Protein AF-A0A2E4EBT5-F1 (afdb_monomer_lite)

Foldseek 3Di:
DDQPQDWDFLLQLVVLCCVPPVVVCVVPVVQQQPFDAPVRLVVNLVSLLVSLSLDDAPDQPAGFDRRHGSNQLNVLVCCLSCVVPNPVNRRDTDGSVRSVVSSNVSSVSSSVRRRD

Radius of gyration: 13.99 Å; chains: 1; bounding box: 35×23×38 Å

Secondary structure (DSSP, 8-state):
-----S-EEHHHHHHHHIIIIIHHHHSSGGGGGSB--HHHHHHHHHHHHHHHTSSPPPPP-S---TT-BHHHHHHHHHHHHHHHS-GGGTTPEEPHHHHHHHHHHHHHHHHHHHT-

Structure (mmCIF, N/CA/C/O backbone):
data_AF-A0A2E4EBT5-F1
#
_entry.id   AF-A0A2E4EBT5-F1
#
loop_
_atom_site.group_PDB
_atom_site.id
_atom_site.type_symbol
_atom_site.label_atom_id
_atom_site.label_alt_id
_atom_site.label_comp_id
_atom_site.label_asym_id
_atom_site.label_entity_id
_atom_site.label_seq_id
_atom_site.pdbx_PDB_ins_code
_atom_site.Cartn_x
_atom_site.Cartn_y
_atom_site.Cartn_z
_atom_site.occupancy
_atom_site.B_iso_or_equiv
_atom_site.auth_seq_id
_atom_site.auth_comp_id
_atom_site.auth_asym_id
_atom_site.auth_atom_id
_atom_site.pdbx_PDB_model_num
ATOM 1 N N . MET A 1 1 ? -2.148 -10.419 18.243 1.00 42.38 1 MET A N 1
ATOM 2 C CA . MET A 1 1 ? -0.742 -10.058 17.948 1.00 42.38 1 MET A CA 1
ATOM 3 C C . MET A 1 1 ? -0.341 -8.890 18.839 1.00 42.38 1 MET A C 1
ATOM 5 O O . MET A 1 1 ? -1.164 -8.007 19.042 1.00 42.38 1 MET A O 1
ATOM 9 N N . LYS A 1 2 ? 0.851 -8.913 19.450 1.00 44.47 2 LYS A N 1
ATOM 10 C CA . LYS A 1 2 ? 1.330 -7.804 20.293 1.00 44.47 2 LYS A CA 1
ATOM 11 C C . LYS A 1 2 ? 1.650 -6.611 19.388 1.00 44.47 2 LYS A C 1
ATOM 13 O O . LYS A 1 2 ? 2.507 -6.740 18.527 1.00 44.47 2 LYS A O 1
ATOM 18 N N . GLN A 1 3 ? 0.961 -5.488 19.585 1.00 51.72 3 GLN A N 1
ATOM 19 C CA . GLN A 1 3 ? 1.318 -4.208 18.975 1.00 51.72 3 GLN A CA 1
ATOM 20 C C . GLN A 1 3 ? 2.711 -3.813 19.477 1.00 51.72 3 GLN A C 1
ATOM 22 O O . GLN A 1 3 ? 2.912 -3.606 20.677 1.00 51.72 3 GLN A O 1
ATOM 27 N N . THR A 1 4 ? 3.696 -3.758 18.589 1.00 57.16 4 THR A N 1
ATOM 28 C CA . THR A 1 4 ? 5.040 -3.280 18.912 1.00 57.16 4 THR A CA 1
ATOM 29 C C . THR A 1 4 ? 4.993 -1.755 19.002 1.00 57.16 4 THR A C 1
ATOM 31 O O . THR A 1 4 ? 5.150 -1.048 18.009 1.00 57.16 4 THR A O 1
ATOM 34 N N . GLN A 1 5 ? 4.787 -1.235 20.218 1.00 62.72 5 GLN A N 1
ATOM 35 C CA . GLN A 1 5 ? 4.864 0.198 20.565 1.00 62.72 5 GLN A CA 1
ATOM 36 C C . GLN A 1 5 ? 6.287 0.797 20.435 1.00 62.72 5 GLN A C 1
ATOM 38 O O . GLN A 1 5 ? 6.565 1.865 20.970 1.00 62.72 5 GLN A O 1
ATOM 43 N N . GLY A 1 6 ? 7.215 0.107 19.770 1.00 77.69 6 GLY A N 1
ATOM 44 C CA . GLY A 1 6 ? 8.605 0.530 19.620 1.00 77.69 6 GLY A CA 1
ATOM 45 C C . GLY A 1 6 ? 8.861 1.285 18.320 1.00 77.69 6 GLY A C 1
ATOM 46 O O . GLY A 1 6 ? 8.098 1.178 17.358 1.00 77.69 6 GLY A O 1
ATOM 47 N N . ASN A 1 7 ? 9.970 2.016 18.284 1.00 84.69 7 ASN A N 1
ATOM 48 C CA . ASN A 1 7 ? 10.523 2.513 17.031 1.00 84.69 7 ASN A CA 1
ATOM 49 C C . ASN A 1 7 ? 11.081 1.326 16.238 1.00 84.69 7 ASN A C 1
ATOM 51 O O . ASN A 1 7 ? 11.680 0.423 16.827 1.00 84.69 7 ASN A O 1
ATOM 55 N N . ILE A 1 8 ? 10.914 1.336 14.919 1.00 85.44 8 ILE A N 1
ATOM 56 C CA . ILE A 1 8 ? 11.580 0.376 14.028 1.00 85.44 8 ILE A CA 1
ATOM 57 C C . ILE A 1 8 ? 12.312 1.134 12.933 1.00 85.44 8 ILE A C 1
ATOM 59 O O . ILE A 1 8 ? 11.949 2.262 12.590 1.00 85.44 8 ILE A O 1
ATOM 63 N N . TYR A 1 9 ? 13.350 0.514 12.389 1.00 86.06 9 TYR A N 1
ATOM 64 C CA . TYR A 1 9 ? 14.028 1.063 11.231 1.00 86.06 9 TYR A CA 1
AT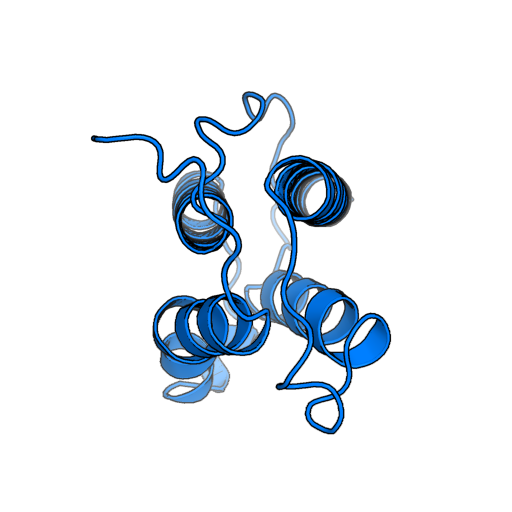OM 65 C C . TYR A 1 9 ? 13.093 1.020 10.031 1.00 86.06 9 TYR A C 1
ATOM 67 O O . TYR A 1 9 ? 12.452 0.005 9.757 1.00 86.06 9 TYR A O 1
ATOM 75 N N . LEU A 1 10 ? 13.063 2.112 9.279 1.00 82.19 10 LEU A N 1
ATOM 76 C CA . LEU A 1 10 ? 12.434 2.151 7.971 1.00 82.19 10 LEU A CA 1
ATOM 77 C C . LEU A 1 10 ? 12.958 1.013 7.080 1.00 82.19 10 LEU A C 1
ATOM 79 O O . LEU A 1 10 ? 12.169 0.407 6.362 1.00 82.19 10 LEU A O 1
ATOM 83 N N . ALA A 1 11 ? 14.254 0.690 7.158 1.00 81.56 11 ALA A N 1
ATOM 84 C CA . ALA A 1 11 ? 14.836 -0.429 6.420 1.00 81.56 11 ALA A CA 1
ATOM 85 C C . ALA A 1 11 ? 14.089 -1.745 6.675 1.00 81.56 11 ALA A C 1
ATOM 87 O O . ALA A 1 11 ? 13.854 -2.490 5.738 1.00 81.56 11 ALA A O 1
ATOM 88 N N . THR A 1 12 ? 13.619 -1.993 7.901 1.00 84.88 12 THR A N 1
ATOM 89 C CA . THR A 1 12 ? 12.822 -3.186 8.223 1.00 84.88 12 THR A CA 1
ATOM 90 C C . THR A 1 12 ? 11.482 -3.199 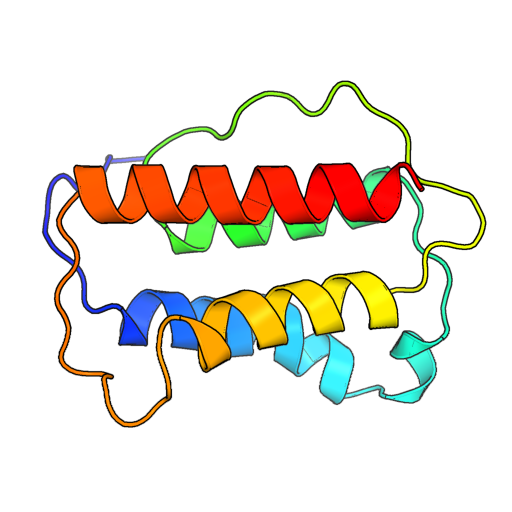7.486 1.00 84.88 12 THR A C 1
ATOM 92 O O . THR A 1 12 ? 11.045 -4.249 7.023 1.00 84.88 12 THR A O 1
ATOM 95 N N . ILE A 1 13 ? 10.838 -2.037 7.350 1.00 83.62 13 ILE A N 1
ATOM 96 C CA . ILE A 1 13 ? 9.592 -1.893 6.586 1.00 83.62 13 ILE A CA 1
ATOM 97 C C . ILE A 1 13 ? 9.878 -2.158 5.101 1.00 83.62 13 ILE A C 1
ATOM 99 O O . ILE A 1 13 ? 9.211 -2.979 4.479 1.00 83.62 13 ILE A O 1
ATOM 103 N N . VAL A 1 14 ? 10.916 -1.522 4.551 1.00 81.31 14 VAL A N 1
ATOM 104 C CA . VAL A 1 14 ? 11.320 -1.652 3.140 1.00 81.31 14 VAL A CA 1
ATOM 105 C C . VAL A 1 14 ? 11.738 -3.085 2.794 1.00 81.31 14 VAL A C 1
ATOM 107 O O . VAL A 1 14 ? 11.304 -3.613 1.775 1.00 81.31 14 VAL A O 1
ATOM 110 N N . GLU A 1 15 ? 12.528 -3.747 3.638 1.00 82.75 15 GLU A N 1
ATOM 111 C CA . GLU A 1 15 ? 12.919 -5.152 3.468 1.00 82.75 15 GLU A CA 1
ATOM 112 C C . GLU A 1 15 ? 11.698 -6.072 3.447 1.00 82.75 15 GLU A C 1
ATOM 114 O O . GLU A 1 15 ? 11.621 -6.968 2.607 1.00 82.75 15 GLU A O 1
ATOM 119 N N . HIS A 1 16 ? 10.718 -5.828 4.323 1.00 82.69 16 HIS A N 1
ATOM 120 C CA . HIS A 1 16 ? 9.478 -6.598 4.336 1.00 82.69 16 HIS A CA 1
ATOM 121 C C . HIS A 1 16 ? 8.691 -6.427 3.031 1.00 82.69 16 HIS A C 1
ATOM 123 O O . HIS A 1 16 ? 8.224 -7.420 2.472 1.00 82.69 16 HIS A O 1
ATOM 129 N N . PHE A 1 17 ? 8.595 -5.196 2.520 1.00 79.94 17 PHE A N 1
ATOM 130 C CA . PHE A 1 17 ? 7.967 -4.906 1.230 1.00 79.94 17 PHE A CA 1
ATOM 131 C C . PHE A 1 17 ? 8.672 -5.589 0.068 1.00 79.94 17 PHE A C 1
ATOM 133 O O . PHE A 1 17 ? 8.023 -6.221 -0.765 1.00 79.94 17 PHE A O 1
ATOM 140 N N . ILE A 1 18 ? 9.999 -5.483 0.014 1.00 79.25 18 ILE A N 1
ATOM 141 C CA . ILE A 1 18 ? 10.779 -6.107 -1.050 1.00 79.25 18 ILE A CA 1
ATOM 142 C C . ILE A 1 18 ? 10.592 -7.620 -0.998 1.00 79.25 18 ILE A C 1
ATOM 144 O O . ILE A 1 18 ? 10.255 -8.210 -2.013 1.00 79.25 18 ILE A O 1
ATOM 148 N N . ALA A 1 19 ? 10.749 -8.250 0.165 1.00 80.44 19 ALA A N 1
ATOM 149 C CA . ALA A 1 19 ? 10.714 -9.704 0.267 1.00 80.44 19 ALA A CA 1
ATOM 150 C C . ALA A 1 19 ? 9.324 -10.310 0.017 1.00 80.44 19 ALA A C 1
ATOM 152 O O . ALA A 1 19 ? 9.234 -11.371 -0.595 1.00 80.44 19 ALA A O 1
ATOM 153 N N . ASN A 1 20 ? 8.253 -9.667 0.494 1.00 78.38 20 ASN A N 1
ATOM 154 C CA . ASN A 1 20 ? 6.917 -10.276 0.507 1.00 78.38 20 ASN A CA 1
ATOM 155 C C . ASN A 1 20 ? 5.975 -9.720 -0.562 1.00 78.38 20 ASN A C 1
ATOM 157 O O . ASN A 1 20 ? 4.997 -10.382 -0.894 1.00 78.38 20 ASN A O 1
ATOM 161 N N . VAL A 1 21 ? 6.255 -8.530 -1.100 1.00 73.88 21 VAL A N 1
ATOM 162 C CA . VAL A 1 21 ? 5.385 -7.885 -2.091 1.00 73.88 21 VAL A CA 1
ATOM 163 C C . VAL A 1 21 ? 6.091 -7.766 -3.435 1.00 73.88 21 VAL A C 1
ATOM 165 O O . VAL A 1 21 ? 5.602 -8.307 -4.418 1.00 73.88 21 VAL A O 1
ATOM 168 N N . LEU A 1 22 ? 7.265 -7.128 -3.494 1.00 77.00 22 LEU A N 1
ATOM 169 C CA . LEU A 1 22 ? 7.915 -6.832 -4.778 1.00 77.00 22 LEU A CA 1
ATOM 170 C C . LEU A 1 22 ? 8.670 -8.025 -5.376 1.00 77.00 22 LEU A C 1
ATOM 172 O O . LEU A 1 22 ? 8.535 -8.284 -6.565 1.00 77.00 22 LEU A O 1
ATOM 176 N N . ALA A 1 23 ? 9.453 -8.764 -4.588 1.00 80.06 23 ALA A N 1
ATOM 177 C CA . ALA A 1 23 ? 10.264 -9.877 -5.086 1.00 80.06 23 ALA A CA 1
ATOM 178 C C . ALA A 1 23 ? 9.420 -10.977 -5.757 1.00 80.06 23 ALA A C 1
ATOM 180 O O . ALA A 1 23 ? 9.772 -11.361 -6.870 1.00 80.06 23 ALA A O 1
ATOM 181 N N . PRO A 1 24 ? 8.266 -11.406 -5.199 1.00 75.44 24 PRO A N 1
ATOM 182 C CA . PRO A 1 24 ? 7.383 -12.346 -5.891 1.00 75.44 24 PRO A CA 1
ATOM 183 C C . PRO A 1 24 ? 6.887 -11.837 -7.254 1.00 75.44 24 PRO A C 1
ATOM 185 O O . PRO A 1 24 ? 6.713 -12.626 -8.177 1.00 75.44 24 PRO A O 1
ATOM 188 N N . MET A 1 25 ? 6.684 -10.522 -7.395 1.00 71.75 25 MET A N 1
ATOM 189 C CA . MET A 1 25 ? 6.278 -9.895 -8.659 1.00 71.75 25 MET A CA 1
ATOM 190 C C . MET A 1 25 ? 7.457 -9.768 -9.640 1.00 71.75 25 MET A C 1
ATOM 192 O O . MET A 1 25 ? 7.278 -9.871 -10.848 1.00 71.75 25 MET A O 1
ATOM 196 N N . MET A 1 26 ? 8.679 -9.581 -9.132 1.00 70.94 26 MET A N 1
ATOM 197 C CA . MET A 1 26 ? 9.902 -9.503 -9.938 1.00 70.94 26 MET A CA 1
ATOM 198 C C . MET A 1 26 ? 10.407 -10.869 -10.418 1.00 70.94 26 MET A C 1
ATOM 200 O O . MET A 1 26 ? 11.055 -10.933 -11.461 1.00 70.94 26 MET A O 1
ATOM 204 N N . ASP A 1 27 ? 10.117 -11.950 -9.690 1.00 80.06 27 ASP A N 1
ATOM 205 C CA . ASP A 1 27 ? 10.484 -13.318 -10.084 1.00 80.06 27 ASP A CA 1
ATOM 206 C C . ASP A 1 27 ? 9.740 -13.775 -11.349 1.00 80.06 27 ASP A C 1
ATOM 208 O O . ASP A 1 27 ? 10.240 -14.609 -12.108 1.00 80.06 27 ASP A O 1
ATOM 212 N N . ASN A 1 28 ? 8.573 -13.184 -11.622 1.00 79.19 28 ASN A N 1
ATOM 213 C CA . ASN A 1 28 ? 7.855 -13.339 -12.879 1.00 79.19 28 ASN A CA 1
ATOM 214 C C . ASN A 1 28 ? 7.450 -11.966 -13.442 1.00 79.19 28 ASN A C 1
ATOM 216 O O . ASN A 1 28 ? 6.298 -11.568 -13.294 1.00 79.19 28 ASN A O 1
ATOM 220 N N . PRO A 1 29 ? 8.352 -11.255 -14.147 1.00 76.06 29 PRO A N 1
ATOM 221 C CA . PRO A 1 29 ? 8.063 -9.922 -14.680 1.00 76.06 29 PRO A CA 1
ATOM 222 C C . PRO A 1 29 ? 6.883 -9.882 -15.654 1.00 76.06 29 PRO A C 1
ATOM 224 O O . PRO A 1 29 ? 6.299 -8.825 -15.855 1.00 76.06 29 PRO A O 1
ATOM 227 N N . ILE A 1 30 ? 6.538 -11.016 -16.276 1.00 80.88 30 ILE A N 1
ATOM 228 C CA . ILE A 1 30 ? 5.365 -11.117 -17.151 1.00 80.88 30 ILE A CA 1
ATOM 229 C C . ILE A 1 30 ? 4.078 -11.012 -16.328 1.00 80.88 30 ILE A C 1
ATOM 231 O O . ILE A 1 30 ? 3.130 -10.404 -16.796 1.00 80.88 30 ILE A O 1
ATOM 235 N N . ALA A 1 31 ? 4.059 -11.496 -15.084 1.00 80.75 31 ALA A N 1
ATOM 236 C CA . ALA A 1 31 ? 2.893 -11.360 -14.211 1.00 80.75 31 ALA A CA 1
ATOM 237 C C . ALA A 1 31 ? 2.596 -9.906 -13.808 1.00 80.75 31 ALA A C 1
ATOM 239 O O . ALA A 1 31 ? 1.579 -9.644 -13.179 1.00 80.75 31 ALA A O 1
ATOM 240 N N . LEU A 1 32 ? 3.467 -8.947 -14.151 1.00 84.25 32 LEU A N 1
ATOM 241 C CA . LEU A 1 32 ? 3.184 -7.527 -13.950 1.00 84.25 32 LEU A CA 1
ATOM 242 C C . LEU A 1 32 ? 2.109 -6.997 -14.903 1.00 84.25 32 LEU A C 1
ATOM 244 O O . LEU A 1 32 ? 1.495 -6.001 -14.556 1.00 84.25 32 LEU A O 1
ATOM 248 N N . VAL A 1 33 ? 1.881 -7.639 -16.056 1.00 86.12 33 VAL A N 1
ATOM 249 C CA . VAL A 1 33 ? 0.787 -7.262 -16.974 1.00 86.12 33 VAL A CA 1
ATOM 250 C C . VAL A 1 33 ? -0.506 -8.031 -16.695 1.00 86.12 33 VAL A C 1
ATOM 252 O O . VAL A 1 33 ? -1.480 -7.871 -17.422 1.00 86.12 33 VAL A O 1
ATOM 255 N N . ASP A 1 34 ? -0.510 -8.910 -15.688 1.00 89.25 34 ASP A N 1
ATOM 256 C CA . ASP A 1 34 ? -1.724 -9.618 -15.299 1.00 89.25 34 ASP A CA 1
ATOM 257 C C . ASP A 1 34 ? -2.636 -8.651 -14.529 1.00 89.25 34 ASP A C 1
ATOM 259 O O . ASP A 1 34 ? -2.203 -7.986 -13.578 1.00 89.25 34 ASP A O 1
ATOM 263 N N . GLU A 1 35 ? -3.901 -8.597 -14.943 1.00 92.38 35 GLU A N 1
ATOM 264 C CA . GLU A 1 35 ? -4.972 -7.909 -14.225 1.00 92.38 35 GLU A CA 1
ATOM 265 C C . GLU A 1 35 ? -5.155 -8.542 -12.837 1.00 92.38 35 GLU A C 1
ATOM 267 O O . GLU A 1 35 ? -5.060 -9.766 -12.671 1.00 92.38 35 GLU A O 1
ATOM 272 N N . ILE A 1 36 ? -5.419 -7.715 -11.828 1.00 91.06 36 ILE A N 1
ATOM 273 C CA . ILE A 1 36 ? -5.725 -8.176 -10.473 1.00 91.06 36 ILE A CA 1
ATOM 274 C C . ILE A 1 36 ? -7.195 -7.953 -10.142 1.00 91.06 36 ILE A C 1
ATOM 276 O O . ILE A 1 36 ? -7.792 -6.942 -10.496 1.00 91.06 36 ILE A O 1
ATOM 280 N N . ASP A 1 37 ? -7.766 -8.896 -9.401 1.00 92.56 37 ASP A N 1
ATOM 281 C CA . ASP A 1 37 ? -9.095 -8.755 -8.825 1.00 92.56 37 ASP A CA 1
ATOM 282 C C . ASP A 1 37 ? -9.042 -8.162 -7.405 1.00 92.56 37 ASP A C 1
ATOM 284 O O . ASP A 1 37 ? -7.980 -7.931 -6.814 1.00 92.56 37 ASP A O 1
ATOM 288 N N . GLU A 1 38 ? -10.224 -7.908 -6.843 1.00 94.38 38 GLU A N 1
ATOM 289 C CA . GLU A 1 38 ? -10.377 -7.387 -5.484 1.00 94.38 38 GLU A CA 1
ATOM 290 C C . GLU A 1 38 ? -9.734 -8.300 -4.432 1.00 94.38 38 GLU A C 1
ATOM 292 O O . GLU A 1 38 ? -9.092 -7.807 -3.504 1.00 94.38 38 GLU A O 1
ATOM 297 N N . GLU A 1 39 ? -9.855 -9.623 -4.577 1.00 93.62 39 GLU A N 1
ATOM 298 C CA . GLU A 1 3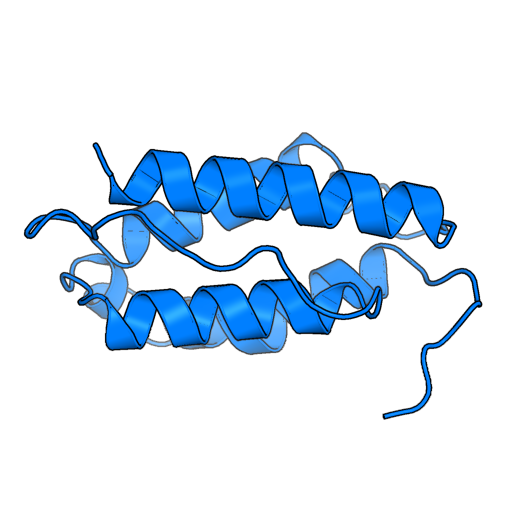9 ? -9.270 -10.579 -3.633 1.00 93.62 39 GLU A CA 1
ATOM 299 C C . GLU A 1 39 ? -7.749 -10.416 -3.591 1.00 93.62 39 GLU A C 1
ATOM 301 O O . GLU A 1 39 ? -7.165 -10.216 -2.518 1.00 93.62 39 GLU A O 1
ATOM 306 N N . ARG A 1 40 ? -7.111 -10.391 -4.764 1.00 89.75 40 ARG A N 1
ATOM 307 C CA . ARG A 1 40 ? -5.668 -10.209 -4.872 1.00 89.75 40 ARG A CA 1
ATOM 308 C C . ARG A 1 40 ? -5.221 -8.838 -4.376 1.00 89.75 40 ARG A C 1
ATOM 310 O O . ARG A 1 40 ? -4.193 -8.739 -3.697 1.00 89.75 40 ARG A O 1
ATOM 317 N N . TYR A 1 41 ? -5.989 -7.789 -4.659 1.00 92.75 41 TYR A N 1
ATOM 318 C CA . TYR A 1 41 ? -5.710 -6.453 -4.142 1.00 92.75 41 TYR A CA 1
ATOM 319 C C . TYR A 1 41 ? -5.742 -6.413 -2.606 1.00 92.75 41 TYR A C 1
ATOM 321 O O . TYR A 1 41 ? -4.817 -5.893 -1.971 1.00 92.75 41 TYR A O 1
ATOM 329 N N . LEU A 1 42 ? -6.759 -7.014 -1.983 1.00 93.19 42 LEU A N 1
ATOM 330 C CA . LEU A 1 42 ? -6.907 -7.060 -0.526 1.00 93.19 42 LEU A CA 1
ATOM 331 C C . LEU A 1 42 ? -5.780 -7.848 0.158 1.00 93.19 42 LEU A C 1
ATOM 333 O O . LEU A 1 42 ? -5.317 -7.451 1.236 1.00 93.19 42 LEU A O 1
ATOM 337 N N . GLU A 1 43 ? -5.288 -8.922 -0.464 1.00 90.38 43 GLU A N 1
ATOM 338 C CA . GLU A 1 43 ? -4.090 -9.630 0.004 1.00 90.38 43 GLU A CA 1
ATOM 339 C C . GLU A 1 43 ? -2.870 -8.702 0.021 1.00 90.38 43 GLU A C 1
ATOM 341 O O . GLU A 1 43 ? -2.177 -8.592 1.038 1.00 90.38 43 GLU A O 1
ATOM 346 N N . MET A 1 44 ? -2.627 -7.986 -1.081 1.00 87.69 44 MET A N 1
ATOM 347 C CA . MET A 1 44 ? -1.512 -7.040 -1.189 1.00 87.69 44 MET A CA 1
ATOM 348 C C . MET A 1 44 ? -1.625 -5.914 -0.163 1.00 87.69 44 MET A C 1
ATOM 350 O O . MET A 1 44 ? -0.659 -5.614 0.541 1.00 87.69 44 MET A O 1
ATOM 354 N N . ARG A 1 45 ? -2.821 -5.347 -0.005 1.00 91.12 45 ARG A N 1
ATOM 355 C CA . ARG A 1 45 ? -3.133 -4.312 0.986 1.00 91.12 45 ARG A CA 1
ATOM 356 C C . ARG A 1 45 ? -2.899 -4.787 2.424 1.00 91.12 45 ARG A C 1
ATOM 358 O O . ARG A 1 45 ? -2.439 -4.015 3.267 1.00 91.12 45 ARG A O 1
ATOM 365 N N . THR A 1 46 ? -3.156 -6.063 2.708 1.00 91.44 46 THR A N 1
ATOM 366 C CA . THR A 1 46 ? -2.880 -6.674 4.019 1.00 91.44 46 THR A CA 1
ATOM 367 C C . THR A 1 46 ? -1.379 -6.826 4.259 1.00 91.44 46 THR A C 1
ATOM 369 O O . THR A 1 46 ? -0.885 -6.425 5.312 1.00 91.44 46 THR A O 1
ATOM 372 N N . MET A 1 47 ? -0.628 -7.308 3.263 1.00 88.00 47 MET A N 1
ATOM 373 C CA . MET A 1 47 ? 0.838 -7.396 3.343 1.00 88.00 47 MET A CA 1
ATOM 374 C C . MET A 1 47 ? 1.480 -6.018 3.554 1.00 88.00 47 MET A C 1
ATOM 376 O O . MET A 1 47 ? 2.393 -5.869 4.369 1.00 88.00 47 MET A O 1
ATOM 380 N N . VAL A 1 48 ? 0.952 -4.991 2.876 1.00 88.25 48 VAL A N 1
ATOM 381 C CA . VAL A 1 48 ? 1.338 -3.589 3.078 1.00 88.25 48 VAL A CA 1
ATOM 382 C C . VAL A 1 48 ? 1.120 -3.179 4.527 1.00 88.25 48 VAL A C 1
ATOM 384 O O . VAL A 1 48 ? 2.035 -2.659 5.158 1.00 88.25 48 VAL A O 1
ATOM 387 N N . ASN A 1 49 ? -0.070 -3.424 5.074 1.00 91.50 49 ASN A N 1
ATOM 388 C CA . ASN A 1 49 ? -0.403 -3.070 6.449 1.00 91.50 49 ASN A CA 1
ATOM 389 C C . ASN A 1 49 ? 0.537 -3.722 7.477 1.00 91.50 49 ASN A C 1
ATOM 391 O O . ASN A 1 49 ? 1.026 -3.059 8.400 1.00 91.50 49 ASN A O 1
ATOM 395 N N . ASP A 1 50 ? 0.792 -5.016 7.313 1.00 89.62 50 ASP A N 1
ATOM 396 C CA . ASP A 1 50 ? 1.555 -5.811 8.271 1.00 89.62 50 ASP A CA 1
ATOM 397 C C . ASP A 1 50 ? 3.022 -5.374 8.354 1.00 89.62 50 ASP A C 1
ATOM 399 O O . ASP A 1 50 ? 3.600 -5.371 9.449 1.00 89.62 50 ASP A O 1
ATOM 403 N N . ALA A 1 51 ? 3.590 -4.886 7.245 1.00 86.50 51 ALA A N 1
ATOM 404 C CA . ALA A 1 51 ? 4.940 -4.324 7.195 1.00 86.50 51 ALA A CA 1
ATOM 405 C C . ALA A 1 51 ? 5.143 -3.179 8.202 1.00 86.50 51 ALA A C 1
ATOM 407 O O . ALA A 1 51 ? 6.219 -3.035 8.789 1.00 86.50 51 ALA A O 1
ATOM 408 N N . PHE A 1 52 ? 4.105 -2.372 8.440 1.00 89.50 52 PHE A N 1
ATOM 409 C CA . PHE A 1 52 ? 4.198 -1.214 9.324 1.00 89.50 52 PHE A CA 1
ATOM 410 C C . PHE A 1 52 ? 4.037 -1.554 10.798 1.00 89.50 52 PHE A C 1
ATOM 412 O O . PHE A 1 52 ? 4.488 -0.765 11.619 1.00 89.50 52 PHE A O 1
ATOM 419 N N . GLN A 1 53 ? 3.432 -2.686 11.170 1.00 89.31 53 GLN A N 1
ATOM 420 C CA . GLN A 1 53 ? 3.212 -3.087 12.571 1.00 89.31 53 GLN A CA 1
ATOM 421 C C . GLN A 1 53 ? 2.526 -2.003 13.443 1.00 89.31 53 GLN A C 1
ATOM 423 O O . GLN A 1 53 ? 2.928 -1.772 14.589 1.00 89.31 53 GLN A O 1
ATOM 428 N N . VAL A 1 54 ? 1.504 -1.323 12.906 1.00 90.94 54 VAL A N 1
ATOM 429 C CA . VAL A 1 54 ? 0.765 -0.209 13.559 1.00 90.94 54 VAL A CA 1
ATOM 430 C C . VAL A 1 54 ? -0.731 -0.486 13.752 1.00 90.94 54 VAL A C 1
ATOM 432 O O . VAL A 1 54 ? -1.548 0.422 13.862 1.00 90.94 54 VAL A O 1
ATOM 435 N N . GLY A 1 55 ? -1.102 -1.764 13.840 1.00 88.69 55 GLY A N 1
ATOM 436 C CA . GLY A 1 55 ? -2.492 -2.181 14.022 1.00 88.69 55 GLY A CA 1
ATOM 437 C C . GLY A 1 55 ? -3.258 -2.318 12.700 1.00 88.69 55 GLY A C 1
ATOM 438 O O . GLY A 1 55 ? -2.636 -2.461 11.649 1.00 88.69 55 GLY A O 1
ATOM 439 N N . PRO A 1 56 ? -4.601 -2.363 12.746 1.00 91.25 56 PRO A N 1
ATOM 440 C CA . PRO A 1 56 ? -5.420 -2.592 11.559 1.00 91.25 56 PRO A CA 1
ATOM 441 C C . PRO A 1 56 ? -5.416 -1.379 10.621 1.00 91.25 56 PRO A C 1
ATOM 443 O O . PRO A 1 56 ? -5.322 -0.232 11.071 1.00 91.25 56 PRO A O 1
ATOM 446 N N . ALA A 1 57 ? -5.504 -1.640 9.318 1.00 91.69 57 ALA A N 1
ATOM 447 C CA . ALA A 1 57 ? -5.767 -0.628 8.298 1.00 91.69 57 ALA A CA 1
ATOM 448 C C . ALA A 1 57 ? -7.252 -0.234 8.280 1.00 91.69 57 ALA A C 1
ATOM 450 O O . ALA A 1 57 ? -8.088 -1.031 8.719 1.00 91.69 57 ALA A O 1
ATOM 451 N N . PRO A 1 58 ? -7.598 0.959 7.759 1.00 91.19 58 PRO A N 1
ATOM 452 C CA . PRO A 1 58 ? -8.977 1.278 7.396 1.00 91.19 58 PRO A CA 1
ATOM 453 C C . PRO A 1 58 ? -9.569 0.196 6.485 1.00 91.19 58 PRO A C 1
ATOM 455 O O . PRO A 1 58 ? -8.846 -0.390 5.680 1.00 91.19 58 PRO A O 1
ATOM 458 N N . GLU A 1 59 ? -10.865 -0.074 6.598 1.00 93.06 59 GLU A N 1
ATOM 459 C CA . GLU A 1 59 ? -11.562 -0.997 5.696 1.00 93.06 59 GLU A CA 1
ATOM 460 C C . GLU A 1 59 ? -11.532 -0.464 4.257 1.00 93.06 59 GLU A C 1
ATOM 462 O O . GLU A 1 59 ? -11.677 0.741 4.039 1.00 93.06 59 GLU A O 1
ATOM 467 N N . PHE A 1 60 ? -11.307 -1.348 3.283 1.00 95.19 60 PHE A N 1
ATOM 468 C CA . PHE A 1 60 ? -11.438 -0.992 1.873 1.00 95.19 60 PHE A CA 1
ATOM 469 C C . PHE A 1 60 ? -12.924 -0.989 1.511 1.00 95.19 60 PHE A C 1
ATOM 471 O O . PHE A 1 60 ? -13.616 -1.975 1.742 1.00 95.19 60 PHE A O 1
ATOM 478 N N . THR A 1 61 ? -13.416 0.135 0.993 1.00 92.75 61 THR A N 1
ATOM 479 C CA . THR A 1 61 ? -14.836 0.322 0.627 1.00 92.75 61 THR A CA 1
ATOM 480 C C . THR A 1 61 ? -15.019 0.731 -0.836 1.00 92.75 61 THR A C 1
ATOM 482 O O . THR A 1 61 ? -16.128 1.079 -1.242 1.00 92.75 61 THR A O 1
ATOM 485 N N . GLY A 1 62 ? -13.924 0.713 -1.598 1.00 91.94 62 GLY A N 1
ATOM 486 C CA . GLY A 1 62 ? -13.880 1.034 -3.016 1.00 91.94 62 GLY A CA 1
ATOM 487 C C . GLY A 1 62 ? -14.152 -0.176 -3.901 1.00 91.94 62 GLY A C 1
ATOM 488 O O . GLY A 1 62 ? -14.752 -1.162 -3.476 1.00 91.94 62 GLY A O 1
ATOM 489 N N . PHE A 1 63 ? -13.692 -0.086 -5.144 1.00 93.75 63 PHE A N 1
ATOM 490 C CA . PHE A 1 63 ? -13.705 -1.171 -6.119 1.00 93.75 63 PHE A CA 1
ATOM 491 C C . PHE A 1 63 ? -12.343 -1.235 -6.817 1.00 93.75 63 PHE A C 1
ATOM 493 O O . PHE A 1 63 ? -11.607 -0.252 -6.824 1.00 93.75 63 PHE A O 1
ATOM 500 N N . VAL A 1 64 ? -12.016 -2.390 -7.392 1.00 95.19 64 VAL A N 1
ATOM 501 C CA . VAL A 1 64 ? -10.833 -2.560 -8.245 1.00 95.19 64 VAL A CA 1
ATOM 502 C C . VAL A 1 64 ? -11.289 -2.511 -9.700 1.00 95.19 64 VAL A C 1
ATOM 504 O O . VAL A 1 64 ? -12.180 -3.270 -10.086 1.00 95.19 64 VAL A O 1
ATOM 507 N N . ALA A 1 65 ? -10.737 -1.585 -10.481 1.00 94.12 65 ALA A N 1
ATOM 508 C CA . ALA A 1 65 ? -11.006 -1.452 -11.905 1.00 94.12 65 ALA A CA 1
ATOM 509 C C . ALA A 1 65 ? -10.528 -2.703 -12.654 1.00 94.12 65 ALA A C 1
ATOM 511 O O . ALA A 1 65 ? -9.480 -3.260 -12.328 1.00 94.12 65 ALA A O 1
ATOM 512 N N . GLU A 1 66 ? -11.304 -3.144 -13.648 1.00 89.69 66 GLU A N 1
ATOM 513 C CA . GLU A 1 66 ? -11.076 -4.412 -14.363 1.00 89.69 66 GLU A CA 1
ATOM 514 C C . GLU A 1 66 ? -9.718 -4.464 -15.085 1.00 89.69 66 GLU A C 1
ATOM 516 O O . GLU A 1 66 ? -9.180 -5.545 -15.279 1.00 89.69 66 GLU A O 1
ATOM 521 N N . ASP A 1 67 ? -9.156 -3.311 -15.447 1.00 91.56 67 ASP A N 1
ATOM 522 C CA . ASP A 1 67 ? -7.866 -3.161 -16.123 1.00 91.56 67 ASP A CA 1
ATOM 523 C C . ASP A 1 67 ? -6.707 -2.835 -15.167 1.00 91.56 67 ASP A C 1
ATOM 525 O O . ASP A 1 67 ? -5.619 -2.484 -15.621 1.00 91.56 67 ASP A O 1
ATOM 529 N N . THR A 1 68 ? -6.912 -2.956 -13.849 1.00 92.44 68 THR A N 1
ATOM 530 C CA . THR A 1 68 ? -5.839 -2.746 -12.868 1.00 92.44 68 THR A CA 1
ATOM 531 C C . THR A 1 68 ? -4.790 -3.842 -13.014 1.00 92.44 68 THR A C 1
ATOM 533 O O . THR A 1 68 ? -5.035 -4.995 -12.651 1.00 92.44 68 THR A O 1
ATOM 536 N N . GLU A 1 69 ? -3.588 -3.492 -13.466 1.00 92.00 69 GLU A N 1
ATOM 537 C CA . GLU A 1 69 ? -2.490 -4.446 -13.582 1.00 92.00 69 GLU A CA 1
ATOM 538 C C . GLU A 1 69 ? -1.719 -4.566 -12.257 1.00 92.00 69 GLU A C 1
ATOM 540 O O . GLU A 1 69 ? -1.539 -3.611 -11.488 1.00 92.00 69 GLU A O 1
ATOM 545 N N . ALA A 1 70 ? -1.151 -5.745 -11.999 1.00 87.50 70 ALA A N 1
ATOM 546 C CA . ALA A 1 70 ? -0.215 -5.945 -10.891 1.00 87.50 70 ALA A CA 1
ATOM 547 C C . ALA A 1 70 ? 0.969 -4.948 -10.957 1.00 87.50 70 ALA A C 1
ATOM 549 O O . ALA A 1 70 ? 1.493 -4.492 -9.930 1.00 87.50 70 ALA A O 1
ATOM 550 N N . GLY A 1 71 ? 1.369 -4.567 -12.173 1.00 87.50 71 GLY A N 1
ATOM 551 C CA . GLY A 1 71 ? 2.359 -3.540 -12.471 1.00 87.50 71 GLY A CA 1
ATOM 552 C C . GLY A 1 71 ? 2.018 -2.176 -11.874 1.00 87.50 71 GLY A C 1
ATOM 553 O O . GLY A 1 71 ? 2.911 -1.538 -11.303 1.00 87.50 71 GLY A O 1
ATOM 554 N N . ASP A 1 72 ? 0.750 -1.766 -11.901 1.00 89.69 72 ASP A N 1
ATOM 555 C CA . ASP A 1 72 ? 0.301 -0.476 -11.371 1.00 89.69 72 ASP A CA 1
ATOM 556 C C . ASP A 1 72 ? 0.447 -0.415 -9.848 1.00 89.69 72 ASP A C 1
ATOM 558 O O . ASP A 1 72 ? 1.048 0.522 -9.305 1.00 89.69 72 ASP A O 1
ATOM 562 N N . VAL A 1 73 ? 0.008 -1.471 -9.149 1.00 87.88 73 VAL A N 1
ATOM 563 C CA . VAL A 1 73 ? 0.186 -1.601 -7.692 1.00 87.88 73 VAL A CA 1
ATOM 564 C C . VAL A 1 73 ? 1.667 -1.557 -7.328 1.00 87.88 73 VAL A C 1
ATOM 566 O O . VAL A 1 73 ? 2.080 -0.798 -6.446 1.00 87.88 73 VAL A O 1
ATOM 569 N N . SER A 1 74 ? 2.490 -2.346 -8.025 1.00 85.31 74 SER A N 1
ATOM 570 C CA . SER A 1 74 ? 3.927 -2.418 -7.754 1.00 85.31 74 SER A CA 1
ATOM 571 C C . SER A 1 74 ? 4.628 -1.074 -7.985 1.00 85.31 74 SER A C 1
ATOM 573 O O . SER A 1 74 ? 5.520 -0.706 -7.216 1.00 85.31 74 SER A O 1
ATOM 575 N N . THR A 1 75 ? 4.186 -0.309 -8.987 1.00 87.56 75 THR A N 1
ATOM 576 C CA . THR A 1 75 ? 4.728 1.013 -9.311 1.00 87.56 75 THR A CA 1
ATOM 577 C C . THR A 1 75 ? 4.429 2.003 -8.195 1.00 87.56 75 THR A C 1
ATOM 579 O O . THR A 1 75 ? 5.350 2.657 -7.705 1.00 87.56 75 THR A O 1
ATOM 582 N N . VAL A 1 76 ? 3.184 2.062 -7.707 1.00 87.75 76 VAL A N 1
ATOM 583 C CA . VAL A 1 76 ? 2.821 2.934 -6.575 1.00 87.75 76 VAL A CA 1
ATOM 584 C C . VAL A 1 76 ? 3.628 2.589 -5.324 1.00 87.75 76 VAL A C 1
ATOM 586 O O . VAL A 1 76 ? 4.144 3.491 -4.660 1.00 87.75 76 VAL A O 1
ATOM 589 N N . LEU A 1 77 ? 3.789 1.297 -5.016 1.00 83.44 77 LEU A N 1
ATOM 590 C CA . LEU A 1 77 ? 4.595 0.845 -3.879 1.00 83.44 77 LEU A CA 1
ATOM 591 C C . LEU A 1 77 ? 6.049 1.317 -3.998 1.00 83.44 77 LEU A C 1
ATOM 593 O O . LEU A 1 77 ? 6.589 1.897 -3.054 1.00 83.44 77 LEU A O 1
ATOM 597 N N . GLN A 1 78 ? 6.674 1.104 -5.158 1.00 82.69 78 GLN A N 1
ATOM 598 C CA . GLN A 1 78 ? 8.054 1.517 -5.412 1.00 82.69 78 GLN A CA 1
ATOM 599 C C . GLN A 1 78 ? 8.215 3.037 -5.346 1.00 82.69 78 GLN A C 1
ATOM 601 O O . GLN A 1 78 ? 9.136 3.525 -4.689 1.00 82.69 78 GLN A O 1
ATOM 606 N N . GLU A 1 79 ? 7.318 3.792 -5.982 1.00 84.00 79 GLU A N 1
ATOM 607 C CA . GLU A 1 79 ? 7.350 5.252 -5.954 1.00 84.00 79 GLU A CA 1
ATOM 608 C C . GLU A 1 79 ? 7.241 5.774 -4.524 1.00 84.00 79 GLU A C 1
ATOM 610 O O . GLU A 1 79 ? 8.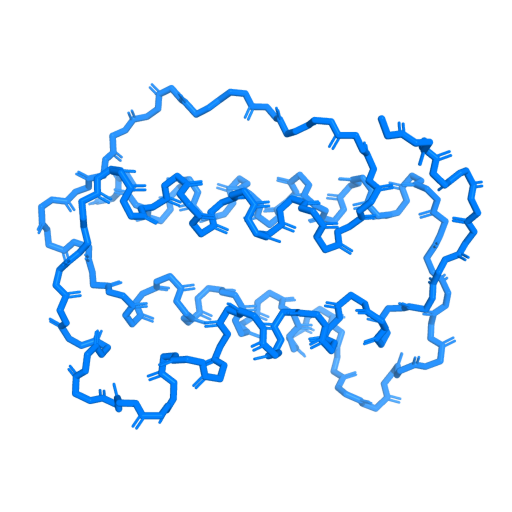078 6.560 -4.090 1.00 84.00 79 GLU A O 1
ATOM 615 N N . MET A 1 80 ? 6.250 5.321 -3.762 1.00 81.50 80 MET A N 1
ATOM 616 C CA . MET A 1 80 ? 6.027 5.779 -2.392 1.00 81.50 80 MET A CA 1
ATOM 617 C C . MET A 1 80 ? 7.205 5.442 -1.474 1.00 81.50 80 MET A C 1
ATOM 619 O O . MET A 1 80 ? 7.664 6.304 -0.719 1.00 81.50 80 MET A O 1
ATOM 623 N N . LEU A 1 81 ? 7.718 4.209 -1.547 1.00 76.50 81 LEU A N 1
ATOM 624 C CA . LEU A 1 81 ? 8.816 3.754 -0.697 1.00 76.50 81 LEU A CA 1
ATOM 625 C C . LEU A 1 81 ? 10.122 4.466 -1.059 1.00 76.50 81 LEU A C 1
ATOM 627 O O . LEU A 1 81 ? 10.733 5.091 -0.194 1.00 76.50 81 LEU A O 1
ATOM 631 N N . PHE A 1 82 ? 10.520 4.452 -2.333 1.00 74.12 82 PHE A N 1
ATOM 632 C CA . PHE A 1 82 ? 11.836 4.945 -2.748 1.00 74.12 82 PHE A CA 1
ATOM 633 C C . PHE A 1 82 ? 11.898 6.460 -2.967 1.00 74.12 82 PHE A C 1
ATOM 635 O O . PHE A 1 82 ? 12.962 7.051 -2.778 1.00 74.12 82 PHE A O 1
ATOM 642 N N . LYS A 1 83 ? 10.789 7.128 -3.316 1.00 74.25 83 LYS A N 1
ATOM 643 C CA . LYS A 1 83 ? 10.761 8.598 -3.446 1.00 74.25 83 LYS A CA 1
ATOM 644 C C . LYS A 1 83 ? 10.736 9.274 -2.085 1.00 74.25 83 LYS A C 1
ATOM 646 O O . LYS A 1 83 ? 11.441 10.262 -1.875 1.00 74.25 83 LYS A O 1
ATOM 651 N N . LYS A 1 84 ? 9.917 8.764 -1.160 1.00 67.94 84 LYS A N 1
ATOM 652 C CA . LYS A 1 84 ? 9.805 9.340 0.184 1.00 67.94 84 LYS A CA 1
ATOM 653 C C . LYS A 1 84 ? 11.016 8.972 1.033 1.00 67.94 84 LYS A C 1
ATOM 655 O O . LYS A 1 84 ? 11.526 9.817 1.775 1.00 67.94 84 LYS A O 1
ATOM 660 N N . TYR A 1 85 ? 11.536 7.758 0.846 1.00 68.25 85 TYR A N 1
ATOM 661 C CA . TYR A 1 85 ? 12.699 7.280 1.568 1.00 68.25 85 TYR A CA 1
ATOM 662 C C . TYR A 1 85 ? 13.670 6.495 0.675 1.00 68.25 85 TYR A C 1
ATOM 664 O O . TYR A 1 85 ? 13.622 5.266 0.610 1.00 68.25 85 TYR A O 1
ATOM 672 N N . PRO A 1 86 ? 14.593 7.195 -0.003 1.00 67.38 86 PRO A N 1
ATOM 673 C CA . PRO A 1 86 ? 15.592 6.531 -0.824 1.00 67.38 86 PRO A CA 1
ATOM 674 C C . PRO A 1 86 ? 16.438 5.551 0.012 1.00 67.38 86 PRO A C 1
ATOM 676 O O . PRO A 1 86 ? 16.671 5.821 1.194 1.00 67.38 86 PRO A O 1
ATOM 679 N N . PRO A 1 87 ? 16.958 4.464 -0.594 1.00 62.44 87 PRO A N 1
ATOM 680 C CA . PRO A 1 87 ? 17.737 3.419 0.091 1.00 62.44 87 PRO A CA 1
ATOM 681 C C . PRO A 1 87 ? 18.948 3.942 0.881 1.00 62.44 87 PRO A C 1
ATOM 683 O O . PRO A 1 87 ? 19.454 3.300 1.793 1.00 62.44 87 PRO A O 1
ATOM 686 N N . GLU A 1 88 ? 19.418 5.142 0.557 1.00 67.19 88 GLU A N 1
ATOM 687 C CA . GLU A 1 88 ? 20.500 5.833 1.259 1.00 67.19 88 GLU A CA 1
ATOM 688 C C . GLU A 1 88 ? 20.100 6.310 2.674 1.00 67.19 88 GLU A C 1
ATOM 690 O O . GLU A 1 88 ? 20.955 6.723 3.453 1.00 67.19 88 GLU A O 1
ATOM 695 N N . LYS A 1 89 ? 18.808 6.246 3.032 1.00 64.69 89 LYS A N 1
ATOM 696 C CA . LYS A 1 89 ? 18.244 6.676 4.326 1.00 64.69 89 LYS A CA 1
ATOM 697 C C . LYS A 1 89 ? 17.833 5.514 5.246 1.00 64.69 89 LYS A C 1
ATOM 699 O O . LYS A 1 89 ? 16.997 5.694 6.132 1.00 64.69 89 LYS A O 1
ATOM 704 N N . ASN A 1 90 ? 18.427 4.333 5.074 1.00 63.50 90 ASN A N 1
ATOM 705 C CA . ASN A 1 90 ? 18.076 3.106 5.807 1.00 63.50 90 ASN A CA 1
ATOM 706 C C . ASN A 1 90 ? 18.207 3.190 7.345 1.00 63.50 90 ASN A C 1
ATOM 708 O O . ASN A 1 90 ? 17.627 2.370 8.053 1.00 63.50 90 ASN A O 1
ATOM 712 N N . GLU A 1 91 ? 18.918 4.186 7.878 1.00 76.38 91 GLU A N 1
ATOM 713 C CA . GLU A 1 91 ? 19.108 4.373 9.324 1.00 76.38 91 GLU A CA 1
ATOM 714 C C . GLU A 1 91 ? 17.977 5.160 10.014 1.00 76.38 91 GLU A C 1
ATOM 716 O O . GLU A 1 91 ? 18.005 5.340 11.233 1.00 76.38 91 GLU A O 1
ATOM 721 N N . ILE A 1 92 ? 16.964 5.626 9.270 1.00 83.75 92 ILE A N 1
ATOM 722 C CA . ILE A 1 92 ? 15.818 6.325 9.865 1.00 83.75 92 ILE A CA 1
ATOM 723 C C . ILE A 1 92 ? 15.028 5.354 10.742 1.00 83.75 92 ILE A C 1
ATOM 725 O O . ILE A 1 92 ? 14.496 4.351 10.265 1.00 83.75 92 ILE A O 1
ATOM 729 N N . MET A 1 93 ? 14.902 5.689 12.024 1.00 87.81 93 MET A N 1
ATOM 730 C CA . MET A 1 93 ? 13.935 5.060 12.915 1.00 87.81 93 MET A CA 1
ATOM 731 C C . MET A 1 93 ? 12.623 5.828 12.859 1.00 87.81 93 MET A C 1
ATOM 733 O O . MET A 1 93 ? 12.612 7.034 13.092 1.00 87.81 93 MET A O 1
ATOM 737 N N . LEU A 1 94 ? 11.531 5.118 12.601 1.00 87.25 94 LEU A N 1
ATOM 738 C CA . LEU A 1 94 ? 10.191 5.682 12.633 1.00 87.25 94 LEU A CA 1
ATOM 739 C C . LEU A 1 94 ? 9.525 5.343 13.964 1.00 87.25 94 LEU A C 1
ATOM 741 O O . LEU A 1 94 ? 9.492 4.181 14.389 1.00 87.25 94 LEU A O 1
ATOM 745 N N . SER A 1 95 ? 8.974 6.364 14.607 1.00 91.06 95 SER A N 1
ATOM 746 C CA . SER A 1 95 ? 8.045 6.220 15.723 1.00 91.06 95 SER A CA 1
ATOM 747 C C . SER A 1 95 ? 6.749 5.533 15.288 1.00 91.06 95 SER A C 1
ATOM 749 O O . SER A 1 95 ? 6.479 5.340 14.102 1.00 91.06 95 SER A O 1
ATOM 751 N N . TYR A 1 96 ? 5.926 5.136 16.258 1.00 90.94 96 TYR A N 1
ATOM 752 C CA . TYR A 1 96 ? 4.605 4.575 15.973 1.00 90.94 96 TYR A CA 1
ATOM 753 C C . TYR A 1 96 ? 3.744 5.524 15.121 1.00 90.94 96 TYR A C 1
ATOM 755 O O . TYR A 1 96 ? 3.185 5.092 14.117 1.00 90.94 96 TYR A O 1
ATOM 763 N N . ASP A 1 97 ? 3.693 6.811 15.476 1.00 91.50 97 ASP A N 1
ATOM 764 C CA . ASP A 1 97 ? 2.857 7.801 14.785 1.00 91.50 97 ASP A CA 1
ATOM 765 C C . ASP A 1 97 ? 3.345 8.063 13.354 1.00 91.50 97 ASP A C 1
ATOM 767 O O . ASP A 1 97 ? 2.540 8.167 12.431 1.00 91.50 97 ASP A O 1
ATOM 771 N N . GLU A 1 98 ? 4.663 8.097 13.138 1.00 91.00 98 GLU A N 1
ATOM 772 C CA . GLU A 1 98 ? 5.240 8.238 11.795 1.00 91.00 98 GLU A CA 1
ATOM 773 C C . GLU A 1 98 ? 4.940 7.022 10.917 1.00 91.00 98 GLU A C 1
ATOM 775 O O . GLU A 1 98 ? 4.623 7.171 9.737 1.00 91.00 98 GLU A O 1
ATOM 780 N N . ARG A 1 99 ? 4.999 5.813 11.489 1.00 91.00 99 ARG A N 1
ATOM 781 C CA . ARG A 1 99 ? 4.611 4.588 10.780 1.00 91.00 99 ARG A CA 1
ATOM 782 C C . ARG A 1 99 ? 3.133 4.573 10.441 1.00 91.00 99 ARG A C 1
ATOM 784 O O . ARG A 1 99 ? 2.794 4.194 9.329 1.00 91.00 99 ARG A O 1
ATOM 791 N N . LEU A 1 100 ? 2.276 4.979 11.374 1.00 92.56 100 L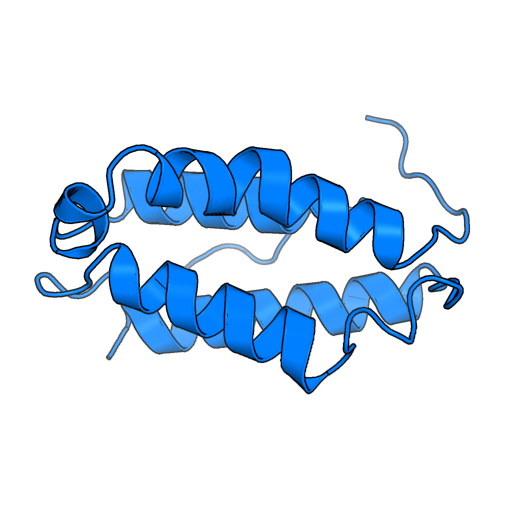EU A N 1
ATOM 792 C CA . LEU A 1 100 ? 0.835 5.049 11.166 1.00 92.56 100 LEU A CA 1
ATOM 793 C C . LEU A 1 100 ? 0.497 6.016 10.031 1.00 92.56 100 LEU A C 1
ATOM 795 O O . LEU A 1 100 ? -0.162 5.623 9.073 1.00 92.56 100 LEU A O 1
ATOM 799 N N . ALA A 1 101 ? 1.030 7.237 10.097 1.00 92.06 101 ALA A N 1
ATOM 800 C CA . ALA A 1 101 ? 0.821 8.245 9.066 1.00 92.0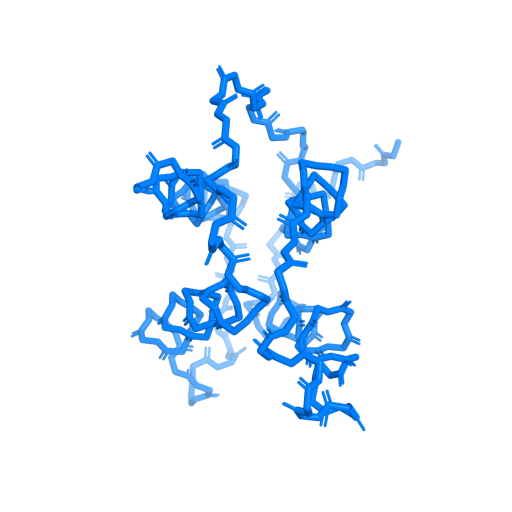6 101 ALA A CA 1
ATOM 801 C C . ALA A 1 101 ? 1.328 7.776 7.695 1.00 92.06 101 ALA A C 1
ATOM 803 O O . ALA A 1 101 ? 0.654 7.967 6.686 1.00 92.06 101 ALA A O 1
ATOM 804 N N . PHE A 1 102 ? 2.496 7.127 7.647 1.00 90.19 102 PHE A N 1
ATOM 805 C CA . PHE A 1 102 ? 3.034 6.624 6.387 1.00 90.19 102 PHE A CA 1
ATOM 806 C C . PHE A 1 102 ? 2.218 5.444 5.834 1.00 90.19 102 PHE A C 1
ATOM 808 O O . PHE A 1 102 ? 1.922 5.417 4.641 1.00 90.19 102 PHE A O 1
ATOM 815 N N . ARG A 1 103 ? 1.799 4.509 6.691 1.00 92.06 103 ARG A N 1
ATOM 816 C CA . ARG A 1 103 ? 0.914 3.398 6.321 1.00 92.06 103 ARG A CA 1
ATOM 817 C C . ARG A 1 103 ? -0.391 3.915 5.725 1.00 92.06 103 ARG A C 1
ATOM 819 O O . ARG A 1 103 ? -0.783 3.457 4.657 1.00 92.06 103 ARG A O 1
ATOM 826 N N . ASP A 1 104 ? -1.045 4.859 6.401 1.00 93.75 104 ASP A N 1
ATOM 827 C CA . ASP A 1 104 ? -2.328 5.424 5.968 1.00 93.75 104 ASP A CA 1
ATOM 828 C C . ASP A 1 104 ? -2.199 6.153 4.623 1.00 93.75 104 ASP A C 1
ATOM 830 O O . ASP A 1 104 ? -3.029 5.960 3.740 1.00 93.75 104 ASP A O 1
ATOM 834 N N . GLU A 1 105 ? -1.129 6.930 4.430 1.00 92.50 105 GLU A N 1
ATOM 835 C CA . GLU A 1 105 ? -0.850 7.604 3.157 1.00 92.50 105 GLU A CA 1
ATOM 836 C C . GLU A 1 105 ? -0.617 6.609 2.014 1.00 92.50 105 GLU A C 1
ATOM 838 O O . GLU A 1 105 ? -1.123 6.808 0.910 1.00 92.50 105 GLU A O 1
ATOM 843 N N . LEU A 1 106 ? 0.127 5.526 2.270 1.00 91.06 106 LEU A N 1
ATOM 844 C CA . LEU A 1 106 ? 0.383 4.497 1.266 1.00 91.06 106 LEU A CA 1
ATOM 845 C C . LEU A 1 106 ? -0.892 3.758 0.876 1.00 91.06 106 LEU A C 1
ATOM 847 O O . LEU A 1 106 ? -1.171 3.623 -0.311 1.00 91.06 106 LEU A O 1
ATOM 851 N N . ILE A 1 107 ? -1.675 3.317 1.859 1.00 93.12 107 ILE A N 1
ATOM 852 C CA . ILE A 1 107 ? -2.940 2.629 1.602 1.00 93.12 107 ILE A CA 1
ATOM 853 C C . ILE A 1 107 ? -3.911 3.535 0.847 1.00 93.12 107 ILE A C 1
ATOM 855 O O . ILE A 1 107 ? -4.484 3.092 -0.137 1.00 93.12 107 ILE A O 1
ATOM 859 N N . ALA A 1 108 ? -4.038 4.808 1.233 1.00 93.50 108 ALA A N 1
ATOM 860 C CA . ALA A 1 108 ? -4.904 5.744 0.520 1.00 93.50 108 ALA A CA 1
ATOM 861 C C . ALA A 1 108 ? -4.495 5.907 -0.953 1.00 93.50 108 ALA A C 1
ATOM 863 O O . ALA A 1 108 ? -5.352 6.017 -1.823 1.00 93.50 108 ALA A O 1
ATOM 864 N N . ARG A 1 109 ? -3.188 5.900 -1.246 1.00 92.44 109 ARG A N 1
ATOM 865 C CA . ARG A 1 109 ? -2.685 6.008 -2.619 1.00 92.44 109 ARG A CA 1
ATOM 866 C C . ARG A 1 109 ? -2.912 4.734 -3.435 1.00 92.44 109 ARG A C 1
ATOM 868 O O . ARG A 1 109 ? -3.121 4.836 -4.640 1.00 92.44 109 ARG A O 1
ATOM 875 N N . LEU A 1 110 ? -2.842 3.568 -2.794 1.00 92.56 110 LEU A N 1
ATOM 876 C CA . LEU A 1 110 ? -3.176 2.284 -3.411 1.00 92.56 110 LEU A CA 1
ATOM 877 C C . LEU A 1 110 ? -4.675 2.198 -3.712 1.00 92.56 110 LEU A C 1
ATOM 879 O O . LEU A 1 110 ? -5.028 1.906 -4.849 1.00 92.56 110 LEU A O 1
ATOM 883 N N . ASP A 1 111 ? -5.519 2.541 -2.732 1.00 94.75 111 ASP A N 1
ATOM 884 C CA . ASP A 1 111 ? -6.981 2.541 -2.862 1.00 94.75 111 ASP A CA 1
ATOM 885 C C . ASP A 1 111 ? -7.398 3.494 -4.006 1.00 94.75 111 ASP A C 1
ATOM 887 O O . ASP A 1 111 ? -8.118 3.106 -4.917 1.00 94.75 111 ASP A O 1
ATOM 891 N N . GLU A 1 112 ? -6.835 4.708 -4.058 1.00 93.75 112 GLU A N 1
ATOM 892 C CA . GLU A 1 112 ? -7.081 5.662 -5.152 1.00 93.75 112 GLU A CA 1
ATOM 893 C C . GLU A 1 112 ? -6.598 5.159 -6.522 1.00 93.75 112 GLU A C 1
ATOM 895 O O . GLU A 1 112 ? -7.095 5.608 -7.549 1.00 93.75 112 GLU A O 1
ATOM 900 N N . MET A 1 113 ? -5.570 4.311 -6.569 1.00 93.25 113 MET A N 1
ATOM 901 C CA . MET A 1 113 ? -5.037 3.817 -7.835 1.00 93.25 113 MET A CA 1
ATOM 902 C C . MET A 1 113 ? -5.955 2.755 -8.434 1.00 93.25 113 MET A C 1
ATOM 904 O O . MET A 1 113 ? -6.263 2.855 -9.615 1.00 93.25 113 MET A O 1
ATOM 908 N N . VAL A 1 114 ? -6.419 1.802 -7.622 1.00 93.25 114 VAL A N 1
ATOM 909 C CA . VAL A 1 114 ? -7.273 0.706 -8.103 1.00 93.25 114 VAL A CA 1
ATOM 910 C C . VAL A 1 114 ? -8.696 1.150 -8.442 1.00 93.25 114 VAL A C 1
ATOM 912 O O . VAL A 1 114 ? -9.391 0.450 -9.161 1.00 93.25 114 VAL A O 1
ATOM 915 N N . GLU A 1 115 ? -9.137 2.308 -7.947 1.00 91.31 115 GLU A N 1
ATOM 916 C CA . GLU A 1 115 ? -10.469 2.869 -8.225 1.00 91.31 115 GLU A CA 1
ATOM 917 C C . GLU A 1 115 ? -10.543 3.716 -9.521 1.00 91.31 115 GLU A C 1
ATOM 919 O O . GLU A 1 115 ? -11.589 4.314 -9.796 1.00 91.31 115 GLU A O 1
ATOM 924 N N . ARG A 1 116 ? -9.444 3.860 -10.277 1.00 73.12 116 ARG A N 1
ATOM 925 C CA . ARG A 1 116 ? -9.337 4.795 -11.418 1.00 73.12 116 ARG A CA 1
ATOM 926 C C . ARG A 1 116 ? -9.809 4.254 -12.756 1.00 73.12 116 ARG A C 1
ATOM 928 O O . ARG A 1 116 ? -9.796 3.028 -12.944 1.00 73.12 116 ARG A O 1
#

pLDDT: mean 84.23, std 10.5, range [42.38, 95.19]

Sequence (116 aa):
MKQTQGNIYLATIVEHFIANVLAPMMDNPIALVDEIDEERYLEMRTMVNDAFQVGPAPEFTGFVAEDTEAGDVSTVLQEMLFKKYPPEKNEIMLSYDERLAFRDELIARLDEMVER